Protein AF-A0A350DH38-F1 (afdb_monomer_lite)

pLDDT: mean 93.74, std 8.28, range [49.72, 98.5]

Sequence (59 aa):
MTSTDTLIRAELVSFARDPGDGNLPQPGSLKHYGDGLLWLKEGHIQAIGHYADLIDQLP

Foldseek 3Di:
DPWDKDKDWAWDKAFPDQLDDDPGGDPPRIDTARGKMFIDTNNHTPDIDHCVVCVVVDD

Radius of gyration: 13.47 Å; chains: 1; bounding box: 28×20×42 Å

Structure 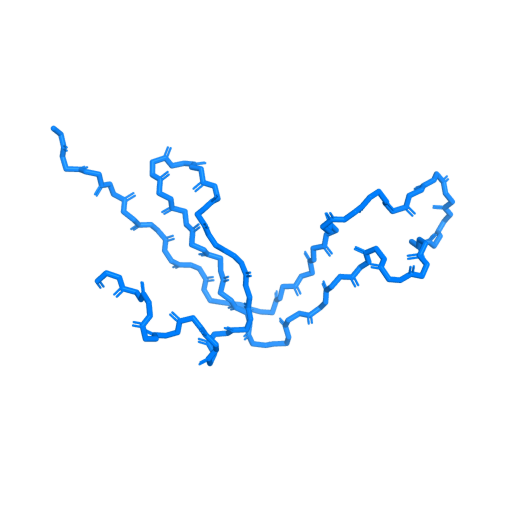(mmCIF, N/CA/C/O backbone):
data_AF-A0A350DH38-F1
#
_entry.id   AF-A0A350DH38-F1
#
loop_
_atom_site.group_PDB
_atom_site.id
_atom_site.type_symbol
_atom_site.label_atom_id
_atom_site.label_alt_id
_atom_site.label_comp_id
_atom_site.label_asym_id
_atom_site.label_entity_id
_atom_site.label_seq_id
_atom_site.pdbx_PDB_ins_code
_atom_site.Cartn_x
_atom_site.Cartn_y
_atom_site.Cartn_z
_atom_site.occupancy
_atom_site.B_iso_or_equiv
_atom_site.auth_seq_id
_atom_site.auth_comp_id
_atom_site.auth_asym_id
_atom_site.auth_atom_id
_atom_site.pdbx_PDB_model_num
ATOM 1 N N . MET A 1 1 ? 0.015 0.726 27.997 1.00 49.72 1 MET A N 1
ATOM 2 C CA . MET A 1 1 ? -0.519 1.799 27.135 1.00 49.72 1 MET A CA 1
ATOM 3 C C . MET A 1 1 ? -1.369 1.133 26.073 1.00 49.72 1 MET A C 1
ATOM 5 O O . MET A 1 1 ? -0.962 0.085 25.592 1.00 49.72 1 MET A O 1
ATOM 9 N N . THR A 1 2 ? -2.564 1.642 25.786 1.00 60.25 2 THR A N 1
ATOM 10 C CA . THR A 1 2 ? -3.384 1.113 24.689 1.00 60.25 2 THR A CA 1
ATOM 11 C C . THR A 1 2 ? -2.714 1.512 23.378 1.00 60.25 2 THR A C 1
ATOM 13 O O . THR A 1 2 ? -2.599 2.703 23.101 1.00 60.25 2 THR A O 1
ATOM 16 N N . SER A 1 3 ? -2.210 0.533 22.626 1.00 73.69 3 SER A N 1
ATOM 17 C CA . SER A 1 3 ? -1.742 0.745 21.253 1.00 73.69 3 SER A CA 1
ATOM 18 C C . SER A 1 3 ? -2.908 1.306 20.444 1.00 73.69 3 SER A C 1
ATOM 20 O O . SER A 1 3 ? -3.972 0.692 20.419 1.00 73.69 3 SER A O 1
ATOM 22 N N . THR A 1 4 ? -2.729 2.473 19.831 1.00 88.00 4 THR A N 1
ATOM 23 C CA . THR A 1 4 ? -3.742 3.068 18.955 1.00 88.00 4 THR A CA 1
ATOM 24 C C . THR A 1 4 ? -3.470 2.632 17.525 1.00 88.00 4 THR A C 1
ATOM 26 O O . THR A 1 4 ? -2.411 2.936 16.967 1.00 88.00 4 THR A O 1
ATOM 29 N N . ASP A 1 5 ? -4.436 1.936 16.941 1.00 95.12 5 ASP A N 1
ATOM 30 C CA . ASP A 1 5 ? -4.470 1.613 15.523 1.00 95.12 5 ASP A CA 1
ATOM 31 C C . ASP A 1 5 ? -5.148 2.756 14.752 1.00 95.12 5 ASP A C 1
ATOM 33 O O . ASP A 1 5 ? -6.212 3.245 15.140 1.00 95.12 5 ASP A O 1
ATOM 37 N N . THR A 1 6 ? -4.528 3.188 13.654 1.00 96.00 6 THR A N 1
ATOM 38 C CA . THR A 1 6 ? -5.081 4.188 12.732 1.00 96.00 6 THR A CA 1
ATOM 39 C C . THR A 1 6 ? -5.277 3.546 11.366 1.00 96.00 6 THR A C 1
ATOM 41 O O . THR A 1 6 ? -4.334 3.016 10.778 1.00 96.00 6 THR A O 1
ATOM 44 N N . LEU A 1 7 ? -6.502 3.627 10.848 1.00 97.00 7 LEU A N 1
ATOM 45 C CA . LEU A 1 7 ? -6.906 3.064 9.562 1.00 97.00 7 LEU A CA 1
ATOM 46 C C . LEU A 1 7 ? -7.281 4.199 8.603 1.00 97.00 7 LEU A C 1
ATOM 48 O O . LEU A 1 7 ? -8.187 4.981 8.890 1.00 97.00 7 LEU A O 1
ATOM 52 N N . ILE A 1 8 ? -6.590 4.294 7.467 1.00 97.38 8 ILE A N 1
ATOM 53 C CA . ILE A 1 8 ? -6.833 5.314 6.436 1.00 97.38 8 ILE A CA 1
ATOM 54 C C . ILE A 1 8 ? -7.244 4.606 5.147 1.00 97.38 8 ILE A C 1
ATOM 56 O O . ILE A 1 8 ? -6.420 3.936 4.526 1.00 97.38 8 ILE A O 1
ATOM 60 N N . ARG A 1 9 ? -8.508 4.759 4.735 1.00 97.94 9 ARG A N 1
ATOM 61 C CA . ARG A 1 9 ? -9.023 4.248 3.455 1.00 97.94 9 ARG A CA 1
ATOM 62 C C . ARG A 1 9 ? -9.052 5.367 2.418 1.00 97.94 9 ARG A C 1
ATOM 64 O O . ARG A 1 9 ? -9.646 6.414 2.672 1.00 97.94 9 ARG A O 1
ATOM 71 N N . ALA A 1 10 ? -8.407 5.152 1.279 1.00 98.44 10 ALA A N 1
ATOM 72 C CA . ALA A 1 10 ? -8.274 6.133 0.205 1.00 98.44 10 ALA A CA 1
ATOM 73 C C . ALA A 1 10 ? -7.786 5.454 -1.082 1.00 98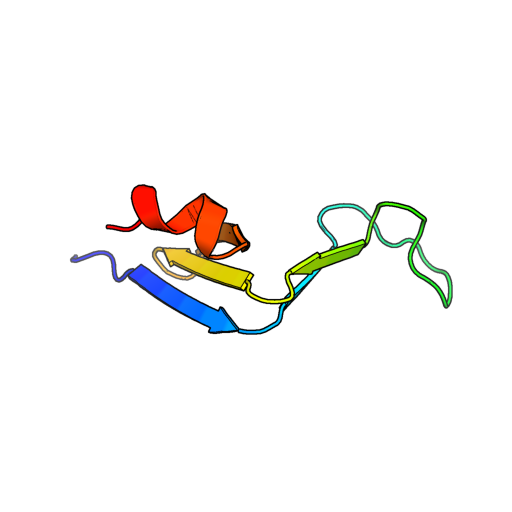.44 10 ALA A C 1
ATOM 75 O O .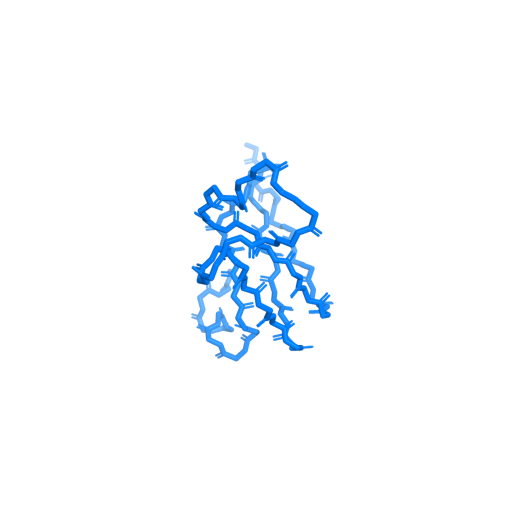 ALA A 1 10 ? -7.379 4.297 -1.066 1.00 98.44 10 ALA A O 1
ATOM 76 N N . GLU A 1 11 ? -7.748 6.193 -2.186 1.00 98.50 11 GLU A N 1
ATOM 77 C CA . GLU A 1 11 ? -6.904 5.815 -3.317 1.00 98.50 11 GLU A CA 1
ATOM 78 C C . GLU A 1 11 ? -5.428 6.036 -2.943 1.00 98.50 11 GLU A C 1
ATOM 80 O O . GLU A 1 11 ? -5.052 7.120 -2.490 1.00 98.50 11 GLU A O 1
ATOM 85 N N . LEU A 1 12 ? -4.593 5.003 -3.091 1.00 98.00 12 LEU A N 1
ATOM 86 C CA . LEU A 1 12 ? -3.203 5.012 -2.628 1.00 98.00 12 LEU A CA 1
ATOM 87 C C . LEU A 1 12 ? -2.227 4.646 -3.750 1.00 98.00 12 LEU A C 1
ATOM 89 O O . LEU A 1 12 ? -2.464 3.730 -4.537 1.00 98.00 12 LEU A O 1
ATOM 93 N N . VAL A 1 13 ? -1.070 5.307 -3.756 1.00 96.75 13 VAL A N 1
ATOM 94 C CA . VAL A 1 13 ? 0.108 4.918 -4.543 1.00 96.75 13 VAL A CA 1
ATOM 95 C C . VAL A 1 13 ? 1.263 4.678 -3.580 1.00 96.75 13 VAL A C 1
ATOM 97 O O . VAL A 1 13 ? 1.485 5.471 -2.665 1.00 96.75 13 VAL A O 1
ATOM 100 N N . SER A 1 14 ? 2.005 3.590 -3.772 1.00 95.12 14 SER A N 1
ATOM 101 C CA . SER A 1 14 ? 3.212 3.317 -2.995 1.00 95.12 14 SER A CA 1
ATOM 102 C C . SER A 1 14 ? 4.327 2.717 -3.839 1.00 95.12 14 SER A C 1
ATOM 104 O O . SER A 1 14 ? 4.096 2.125 -4.893 1.00 95.12 14 SER A O 1
ATOM 106 N N . PHE A 1 15 ? 5.552 2.854 -3.339 1.00 95.19 15 PHE A N 1
ATOM 107 C CA . PHE A 1 15 ? 6.745 2.256 -3.921 1.00 95.19 15 PHE A CA 1
ATOM 108 C C . PHE A 1 15 ? 7.308 1.239 -2.934 1.00 95.19 15 PHE A C 1
ATOM 110 O O . PHE A 1 15 ? 7.991 1.591 -1.978 1.00 95.19 15 PHE A O 1
ATOM 117 N N . ALA A 1 16 ? 6.955 -0.034 -3.126 1.00 87.69 16 ALA A N 1
ATOM 118 C CA . ALA A 1 16 ? 7.419 -1.127 -2.261 1.00 87.69 16 ALA A CA 1
ATOM 119 C C . ALA A 1 16 ? 8.835 -1.609 -2.625 1.00 87.69 16 ALA A C 1
ATOM 121 O O . ALA A 1 16 ? 9.421 -2.429 -1.921 1.00 87.69 16 ALA A O 1
ATOM 122 N N . ARG A 1 17 ? 9.360 -1.136 -3.757 1.00 91.12 17 ARG A N 1
ATOM 123 C CA . ARG A 1 17 ? 10.729 -1.351 -4.223 1.00 91.12 17 ARG A CA 1
ATOM 124 C C . ARG A 1 17 ? 11.295 -0.009 -4.652 1.00 91.12 17 ARG A C 1
ATOM 126 O O . ARG A 1 17 ? 10.534 0.931 -4.872 1.00 91.12 17 ARG A O 1
ATOM 133 N N . ASP A 1 18 ? 12.608 0.031 -4.812 1.00 94.56 18 ASP A N 1
ATOM 134 C CA . ASP A 1 18 ? 13.311 1.184 -5.355 1.00 94.56 18 ASP A CA 1
ATOM 135 C C . ASP A 1 18 ? 12.667 1.646 -6.685 1.00 94.56 18 ASP A C 1
ATOM 137 O O . ASP A 1 18 ? 12.590 0.851 -7.630 1.00 94.56 18 ASP A O 1
ATOM 141 N N . PRO A 1 19 ? 12.141 2.885 -6.762 1.00 96.12 19 PRO A N 1
ATOM 142 C CA . PRO A 1 19 ? 11.608 3.437 -8.001 1.00 96.12 19 PRO A CA 1
ATOM 143 C C . PRO A 1 19 ? 12.699 3.837 -9.002 1.00 96.12 19 PRO A C 1
ATOM 145 O O . PRO A 1 19 ? 12.368 4.080 -10.164 1.00 96.12 19 PRO A O 1
ATOM 148 N N . GLY A 1 20 ? 13.971 3.869 -8.595 1.00 96.12 20 GLY A N 1
ATOM 149 C CA . GLY A 1 20 ? 15.104 4.339 -9.386 1.00 96.12 20 GLY A CA 1
ATOM 150 C C . GLY A 1 20 ? 15.195 5.865 -9.484 1.00 96.12 20 GLY A C 1
ATOM 151 O O . GLY A 1 20 ? 14.325 6.597 -9.019 1.00 96.12 20 GLY A O 1
ATOM 152 N N . ASP A 1 21 ? 16.252 6.339 -10.145 1.00 96.06 21 ASP A N 1
ATOM 153 C CA . ASP A 1 21 ? 16.621 7.767 -10.185 1.00 96.06 21 ASP A CA 1
ATOM 154 C C . ASP A 1 21 ? 16.077 8.533 -11.409 1.00 96.06 21 ASP A C 1
ATOM 156 O O . ASP A 1 21 ? 16.431 9.687 -11.653 1.00 96.06 21 ASP A O 1
ATOM 160 N N . GLY A 1 22 ? 15.267 7.876 -12.243 1.00 94.81 22 GLY A N 1
ATOM 161 C CA . GLY A 1 22 ? 14.719 8.456 -13.469 1.00 94.81 22 GLY A CA 1
ATOM 162 C C . GLY A 1 22 ? 13.451 9.286 -13.242 1.00 94.81 22 GLY A C 1
ATOM 163 O O . GLY A 1 22 ? 12.853 9.285 -12.174 1.00 94.81 22 GLY A O 1
ATOM 164 N N . ASN A 1 23 ? 12.970 9.941 -14.304 1.00 94.81 23 ASN A N 1
ATOM 165 C CA . ASN A 1 23 ? 11.708 10.700 -14.271 1.00 94.81 23 ASN A CA 1
ATOM 166 C C . ASN A 1 23 ? 10.448 9.816 -14.261 1.00 94.81 23 ASN A C 1
ATOM 168 O O . ASN A 1 23 ? 9.344 10.315 -14.053 1.00 94.81 23 ASN A O 1
ATOM 172 N N . LEU A 1 24 ? 10.598 8.521 -14.542 1.00 94.88 24 LEU A N 1
ATOM 173 C CA . LEU A 1 24 ? 9.533 7.528 -14.476 1.00 94.88 24 LEU A CA 1
ATOM 174 C C . LEU A 1 24 ? 9.975 6.414 -13.527 1.00 94.88 24 LEU A C 1
ATOM 176 O O . LEU A 1 24 ? 11.136 5.999 -13.607 1.00 94.88 24 LEU A O 1
ATOM 180 N N . PRO A 1 25 ? 9.074 5.904 -12.671 1.00 95.44 25 PRO A N 1
ATOM 181 C CA . PRO A 1 25 ? 9.417 4.817 -11.774 1.00 95.44 25 PRO A CA 1
ATOM 182 C C . PRO A 1 25 ? 9.736 3.547 -12.561 1.00 95.44 25 PRO A C 1
ATOM 184 O O . PRO A 1 25 ? 9.093 3.241 -13.571 1.00 95.44 25 PRO A O 1
ATOM 187 N N . GLN A 1 26 ? 10.709 2.779 -12.076 1.00 96.06 26 GLN A N 1
ATOM 188 C CA . GLN A 1 26 ? 11.073 1.502 -12.678 1.00 96.06 26 GLN A CA 1
ATOM 189 C C . GLN A 1 26 ? 9.853 0.564 -12.770 1.00 96.06 26 GLN A C 1
ATOM 191 O O . GLN A 1 26 ? 9.032 0.525 -11.844 1.00 96.06 26 GLN A O 1
ATOM 196 N N . PRO A 1 27 ? 9.712 -0.227 -13.849 1.00 93.69 27 PRO A N 1
ATOM 197 C CA . PRO A 1 27 ? 8.608 -1.171 -13.984 1.00 93.69 27 PRO A CA 1
ATOM 198 C C . PRO A 1 27 ? 8.473 -2.090 -12.762 1.00 93.69 27 PRO A C 1
ATOM 200 O O . PRO A 1 27 ? 9.433 -2.723 -12.331 1.00 93.69 27 PRO A O 1
ATOM 203 N N . GLY A 1 28 ? 7.269 -2.162 -12.190 1.00 93.69 28 GLY A N 1
ATOM 204 C CA . GLY A 1 28 ? 6.979 -3.014 -11.029 1.00 93.69 28 GLY A CA 1
ATOM 205 C C . GLY A 1 28 ? 7.450 -2.479 -9.666 1.00 93.69 28 GLY A C 1
ATOM 206 O O . GLY A 1 28 ? 7.281 -3.182 -8.662 1.00 93.69 28 GLY A O 1
ATOM 207 N N . SER A 1 29 ? 8.012 -1.265 -9.611 1.00 95.88 29 SER A N 1
ATOM 208 C CA . SER A 1 29 ? 8.302 -0.552 -8.353 1.00 95.88 29 SER A CA 1
ATOM 209 C C . SER A 1 29 ? 7.063 0.133 -7.768 1.00 95.88 29 SER A C 1
ATOM 211 O O . SER A 1 29 ? 6.887 0.144 -6.550 1.00 95.88 29 SER A O 1
ATOM 213 N N . LEU A 1 30 ? 6.182 0.643 -8.636 1.00 95.44 30 LEU A N 1
ATOM 214 C CA . LEU A 1 30 ? 4.932 1.303 -8.273 1.00 95.44 30 LEU A CA 1
ATOM 215 C C . LEU A 1 30 ? 3.821 0.278 -8.033 1.00 95.44 30 LEU A C 1
ATOM 217 O O . LEU A 1 30 ? 3.587 -0.613 -8.854 1.00 95.44 30 LEU A O 1
ATOM 221 N N . LYS A 1 31 ? 3.087 0.460 -6.937 1.00 96.56 31 LYS A N 1
ATOM 222 C CA . LYS A 1 31 ? 1.788 -0.167 -6.699 1.00 96.56 31 LYS A CA 1
ATOM 223 C C . LYS A 1 31 ? 0.715 0.901 -6.563 1.00 96.56 31 LYS A C 1
ATOM 225 O O . LYS A 1 31 ? 0.916 1.911 -5.893 1.00 96.56 31 LYS A O 1
ATOM 230 N N . HIS A 1 32 ? -0.423 0.652 -7.196 1.00 96.81 32 HIS A N 1
ATOM 231 C CA . HIS A 1 32 ? -1.606 1.500 -7.128 1.00 96.81 32 HIS A CA 1
ATOM 232 C C . HIS A 1 32 ? -2.761 0.699 -6.539 1.00 96.81 32 HIS A C 1
ATOM 234 O O . HIS A 1 32 ? -3.033 -0.418 -6.978 1.00 96.81 32 HIS A O 1
ATOM 240 N N . TYR A 1 33 ? -3.419 1.276 -5.542 1.00 97.69 33 TYR A N 1
ATOM 241 C CA . TYR A 1 33 ? -4.578 0.711 -4.872 1.00 97.69 33 TYR A CA 1
ATOM 242 C C . TYR A 1 33 ? -5.742 1.690 -5.030 1.00 97.69 33 TYR A C 1
ATOM 244 O O . TYR A 1 33 ? -5.853 2.645 -4.265 1.00 97.69 33 TYR A O 1
ATOM 252 N N . GLY A 1 34 ? -6.597 1.462 -6.033 1.00 98.06 34 GLY A N 1
ATOM 253 C CA . GLY A 1 34 ? -7.739 2.345 -6.324 1.00 98.06 34 GLY A CA 1
ATOM 254 C C . GLY A 1 34 ? -8.709 2.505 -5.144 1.00 98.06 34 GLY A C 1
ATOM 255 O O . GLY A 1 34 ? -9.209 3.592 -4.892 1.00 98.06 34 GLY A O 1
ATOM 256 N N . ASP A 1 35 ? -8.909 1.429 -4.381 1.00 98.44 35 ASP A N 1
ATOM 257 C CA . ASP A 1 35 ? -9.575 1.428 -3.076 1.00 98.44 35 ASP A CA 1
ATOM 258 C C . ASP A 1 35 ? -8.632 0.786 -2.056 1.00 98.44 35 ASP A C 1
ATOM 260 O O . ASP A 1 35 ? -8.655 -0.426 -1.827 1.00 98.44 35 ASP A O 1
ATOM 264 N N . GLY A 1 36 ? -7.695 1.584 -1.558 1.00 98.25 36 GLY A N 1
ATOM 265 C CA . GLY A 1 36 ? -6.616 1.158 -0.683 1.00 98.25 36 GLY A CA 1
ATOM 266 C C . GLY A 1 36 ? -6.902 1.384 0.798 1.00 98.25 36 GLY A C 1
ATOM 267 O O . GLY A 1 36 ? -7.730 2.209 1.185 1.00 98.25 36 GLY A O 1
ATOM 268 N N . LEU A 1 37 ? -6.159 0.670 1.637 1.00 98.25 37 LEU A N 1
ATOM 269 C CA . LEU A 1 37 ? -6.125 0.859 3.080 1.00 98.25 37 LEU A CA 1
ATOM 270 C C . LEU A 1 37 ? -4.671 0.947 3.554 1.00 98.25 37 LEU A C 1
ATOM 272 O O . LEU A 1 37 ? -3.866 0.070 3.244 1.00 98.25 37 LEU A O 1
ATOM 276 N N . LEU A 1 38 ? -4.356 1.989 4.324 1.00 97.56 38 LEU A N 1
ATOM 277 C CA . LEU A 1 38 ? -3.126 2.113 5.101 1.00 97.56 38 LEU A CA 1
ATOM 278 C C . LEU A 1 38 ? -3.455 1.887 6.579 1.00 97.56 38 LEU A C 1
ATOM 280 O O . LEU A 1 38 ? -4.240 2.636 7.166 1.00 97.56 38 LEU A O 1
ATOM 284 N N . TRP A 1 39 ? -2.835 0.873 7.176 1.00 97.25 39 TRP A N 1
ATOM 285 C CA . TRP A 1 39 ? -2.939 0.574 8.600 1.00 97.25 39 TRP A CA 1
ATOM 286 C C . TRP A 1 39 ? -1.646 0.968 9.308 1.00 97.25 39 TRP A C 1
ATOM 288 O O . TRP A 1 39 ? -0.566 0.456 9.000 1.00 97.25 39 TRP A O 1
ATOM 298 N N . LEU A 1 40 ? -1.771 1.880 10.269 1.00 95.88 40 LEU A N 1
ATOM 299 C CA . LEU A 1 40 ? -0.704 2.287 11.169 1.00 95.88 40 LEU A CA 1
ATOM 300 C C . LEU A 1 40 ? -0.949 1.719 12.566 1.00 95.88 40 LEU A C 1
ATOM 302 O O . LEU A 1 40 ? -2.041 1.879 13.112 1.00 95.88 40 LEU A O 1
ATOM 306 N N . LYS A 1 41 ? 0.091 1.149 13.168 1.00 95.00 41 LYS A N 1
ATOM 307 C CA . LYS A 1 41 ? 0.111 0.734 14.569 1.00 95.00 41 LYS A CA 1
ATOM 308 C C . LYS A 1 41 ? 1.262 1.434 15.274 1.00 95.00 41 LYS A C 1
ATOM 310 O O . LYS A 1 41 ? 2.412 1.305 14.862 1.00 95.00 41 LYS A O 1
ATOM 315 N N . GLU A 1 42 ? 0.944 2.233 16.292 1.00 92.94 42 GLU A N 1
ATOM 316 C CA . GLU A 1 42 ? 1.941 3.019 17.043 1.00 92.94 42 GLU A CA 1
ATOM 317 C C . GLU A 1 42 ? 2.842 3.879 16.128 1.00 92.94 42 GLU A C 1
ATOM 319 O O . GLU A 1 42 ? 4.049 3.987 16.326 1.00 92.94 42 GLU A O 1
ATOM 324 N N . GLY A 1 43 ? 2.252 4.466 15.080 1.00 90.88 43 GLY A N 1
ATOM 325 C CA . GLY A 1 43 ? 2.963 5.305 14.107 1.00 90.88 43 GLY A CA 1
ATOM 326 C C . GLY A 1 43 ? 3.768 4.544 13.047 1.00 90.88 43 GLY A C 1
ATOM 327 O O . GLY A 1 43 ? 4.342 5.181 12.166 1.00 90.88 43 GLY A O 1
ATOM 328 N N . HIS A 1 44 ? 3.782 3.211 13.078 1.00 94.31 44 HIS A N 1
ATOM 329 C CA . HIS A 1 44 ? 4.464 2.377 12.088 1.00 94.31 44 HIS A CA 1
ATOM 330 C C . HIS A 1 44 ? 3.472 1.772 11.100 1.00 94.31 44 HIS A C 1
ATOM 332 O O . HIS A 1 44 ? 2.367 1.390 11.480 1.00 94.31 44 HIS A O 1
ATOM 338 N N . ILE A 1 45 ? 3.872 1.651 9.832 1.00 95.19 45 ILE A N 1
ATOM 339 C CA . ILE A 1 45 ? 3.070 0.962 8.817 1.00 95.19 45 ILE A CA 1
ATOM 340 C C . ILE A 1 45 ? 3.021 -0.523 9.162 1.00 95.19 45 ILE A C 1
ATOM 342 O O . ILE A 1 45 ? 4.033 -1.216 9.080 1.00 95.19 45 ILE A O 1
ATOM 346 N N . GLN A 1 46 ? 1.831 -0.992 9.521 1.00 95.62 46 GLN A N 1
ATOM 347 C CA . GLN A 1 46 ? 1.555 -2.400 9.770 1.00 95.62 46 GLN A CA 1
ATOM 348 C C . GLN A 1 46 ? 1.176 -3.111 8.467 1.00 95.62 46 GLN A C 1
ATOM 350 O O . GLN A 1 46 ? 1.669 -4.203 8.193 1.0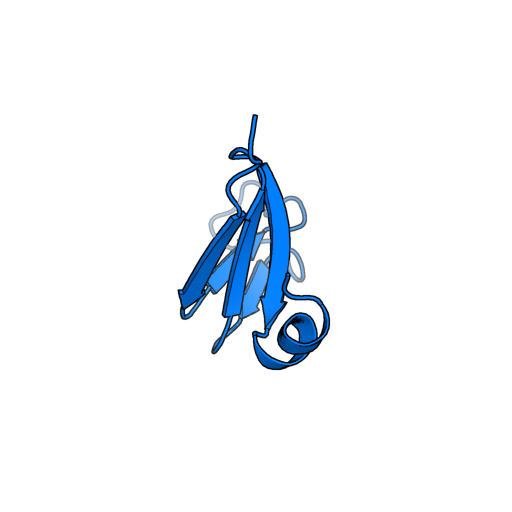0 95.62 46 GLN A O 1
ATOM 355 N N . ALA A 1 47 ? 0.318 -2.488 7.653 1.00 96.19 47 ALA A N 1
ATOM 356 C CA . ALA A 1 47 ? -0.105 -3.026 6.363 1.00 96.19 47 ALA A CA 1
ATOM 357 C C . ALA A 1 47 ? -0.508 -1.917 5.381 1.00 96.19 47 ALA A C 1
ATOM 359 O O . ALA A 1 47 ? -0.978 -0.847 5.770 1.00 96.19 47 ALA A O 1
ATOM 360 N N . ILE A 1 48 ? -0.351 -2.209 4.090 1.00 96.94 48 ILE A N 1
ATOM 361 C CA . ILE A 1 48 ? -0.909 -1.439 2.978 1.00 96.94 48 ILE A CA 1
ATOM 362 C C . ILE A 1 48 ? -1.387 -2.412 1.900 1.00 96.94 48 ILE A C 1
ATOM 364 O O . ILE A 1 48 ? -0.696 -3.385 1.593 1.00 96.94 48 ILE A O 1
ATOM 368 N N . GLY A 1 49 ? -2.556 -2.162 1.322 1.00 97.25 49 GLY A N 1
ATOM 369 C CA . GLY A 1 49 ? -3.135 -3.035 0.303 1.00 97.25 49 GLY A CA 1
ATOM 370 C C . GLY A 1 49 ? -4.469 -2.516 -0.207 1.00 97.25 49 GLY A C 1
ATOM 371 O O . GLY A 1 49 ? -4.892 -1.424 0.177 1.00 97.25 49 GLY A O 1
ATOM 372 N N . HIS A 1 50 ? -5.144 -3.299 -1.050 1.00 98.12 50 HIS A N 1
ATOM 373 C CA . HIS A 1 50 ? -6.551 -3.036 -1.339 1.00 98.12 50 HIS A CA 1
ATOM 374 C C . HIS A 1 50 ? -7.378 -3.264 -0.074 1.00 98.12 50 HIS A C 1
ATOM 376 O O . HIS A 1 50 ? -7.126 -4.203 0.682 1.00 98.12 50 HIS A O 1
ATOM 382 N N . TYR A 1 51 ? -8.384 -2.423 0.149 1.00 98.19 51 TYR A N 1
ATOM 383 C CA . TYR A 1 51 ? -9.267 -2.535 1.307 1.00 98.19 51 TYR A CA 1
ATOM 384 C C . TYR A 1 51 ? -9.931 -3.916 1.386 1.00 98.19 51 TYR A C 1
ATOM 386 O O . TYR A 1 51 ? -9.956 -4.525 2.453 1.00 98.19 51 TYR A O 1
ATOM 394 N N . ALA A 1 52 ? -10.394 -4.436 0.246 1.00 97.81 52 ALA A N 1
ATOM 395 C CA . ALA A 1 52 ? -11.025 -5.750 0.156 1.00 97.81 52 ALA A CA 1
ATOM 396 C C . ALA A 1 52 ? -10.110 -6.902 0.612 1.00 97.81 52 ALA A C 1
ATOM 398 O O . ALA A 1 52 ? -10.607 -7.879 1.158 1.00 97.81 52 ALA A O 1
ATOM 399 N N . ASP A 1 53 ? -8.791 -6.771 0.444 1.00 97.31 53 ASP A N 1
ATOM 400 C CA . ASP A 1 53 ? -7.825 -7.808 0.829 1.00 97.31 53 ASP A CA 1
ATOM 401 C C . ASP A 1 53 ? -7.485 -7.762 2.330 1.00 97.31 53 ASP A C 1
ATOM 403 O O . ASP A 1 53 ? -7.011 -8.743 2.907 1.00 97.31 53 ASP A O 1
ATOM 407 N N . LEU A 1 54 ? -7.680 -6.601 2.965 1.00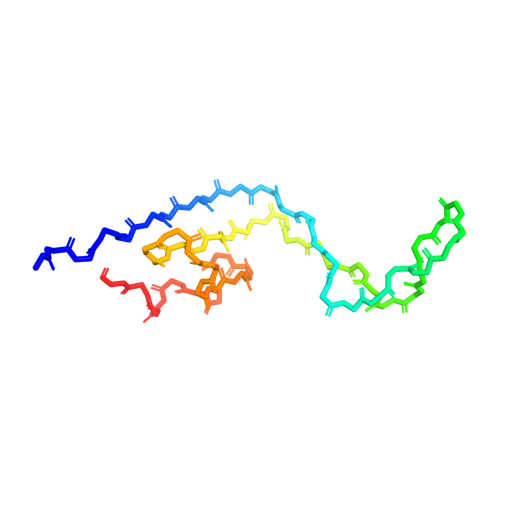 96.56 54 LEU A N 1
ATOM 408 C CA . LEU A 1 54 ? -7.252 -6.339 4.340 1.00 96.56 54 LEU A CA 1
ATOM 409 C C . LEU A 1 54 ? -8.398 -6.335 5.354 1.00 96.56 54 LEU A C 1
ATOM 411 O O . LEU A 1 54 ? -8.122 -6.396 6.549 1.00 96.56 54 LEU A O 1
ATOM 415 N N . ILE A 1 55 ? -9.658 -6.277 4.912 1.00 96.12 55 ILE A N 1
ATOM 416 C CA . ILE A 1 55 ? -10.821 -6.108 5.796 1.00 96.12 55 ILE A CA 1
ATOM 417 C C . ILE A 1 55 ? -10.932 -7.196 6.875 1.00 96.12 55 ILE A C 1
ATOM 419 O O . ILE A 1 55 ? -11.223 -6.880 8.025 1.00 96.12 55 ILE A O 1
ATOM 423 N N . ASP A 1 56 ? -10.617 -8.447 6.538 1.00 95.44 56 ASP A N 1
ATOM 424 C CA . ASP A 1 56 ? -10.707 -9.584 7.466 1.00 95.44 56 ASP A CA 1
ATOM 425 C C . ASP A 1 56 ? -9.5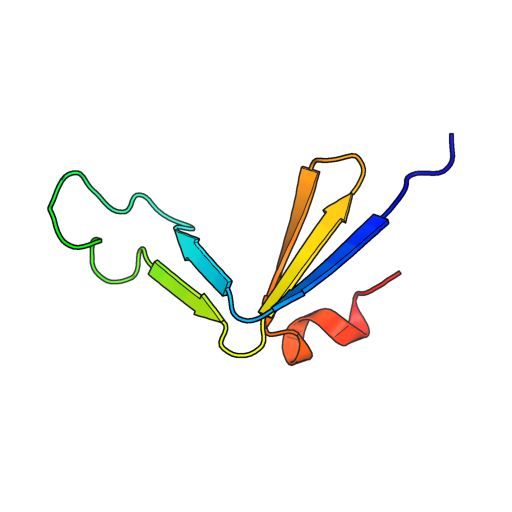51 -9.635 8.484 1.00 95.44 56 ASP A C 1
ATOM 427 O O . ASP A 1 56 ? -9.533 -10.484 9.373 1.00 95.44 56 ASP A O 1
ATOM 431 N N . GLN A 1 57 ? -8.562 -8.747 8.345 1.00 92.25 57 GLN A N 1
ATOM 432 C CA . GLN A 1 57 ? -7.366 -8.676 9.191 1.00 92.25 57 GLN A CA 1
ATOM 433 C C . GLN A 1 57 ? -7.397 -7.478 10.150 1.00 92.25 57 GLN A C 1
ATOM 435 O O . GLN A 1 57 ? -6.445 -7.277 10.908 1.00 92.25 57 GLN A O 1
ATOM 440 N N . LEU A 1 58 ? -8.450 -6.658 10.084 1.00 89.62 58 LEU A N 1
ATOM 441 C CA . LEU A 1 58 ? -8.572 -5.457 10.902 1.00 89.62 58 LEU A CA 1
ATOM 442 C C . LEU A 1 58 ? -8.878 -5.816 12.365 1.00 89.62 58 LEU A C 1
ATOM 444 O O . LEU A 1 58 ? -9.563 -6.812 12.609 1.00 89.62 58 LEU A O 1
ATOM 448 N N . PRO A 1 59 ? -8.348 -5.035 13.325 1.00 86.81 59 PRO A N 1
ATOM 449 C CA . PRO A 1 59 ? -8.618 -5.226 14.747 1.00 86.81 59 PRO A CA 1
ATOM 450 C C . PRO A 1 59 ? -10.084 -4.979 15.130 1.00 86.81 59 PRO A C 1
ATOM 452 O O . PRO A 1 59 ? -10.778 -4.209 14.425 1.00 86.81 59 PRO A O 1
#

Secondary structure (DSSP, 8-state):
--PPEEEEEEEEEEESS---SSSSPPTTTEEEEEEEEEEEETTEEEEEEEHHHHGGG--